Protein AF-A0A0E0DZF9-F1 (afdb_monomer_lite)

Organism: NCBI:txid40149

Secondary structure (DSSP, 8-state):
----GGGEE--STTSPPEEGGGS-TTTT-S-TT-HHHHHHHHHHHHHHHSS------SS-TT---------------PPP-

Foldseek 3Di:
DDDPCVQWDPPDPPDHIDGVVNDDVLCVDPDPPRPSVVVVVVVVVVCVPDQADDDPDPPPPDGTRDDDPPPPPDDPDDDDD

Radius of gyration: 21.27 Å; chains: 1; bounding box: 27×66×52 Å

Sequence (81 aa):
MADESYLTNNWIAGVPTVRLGDVCSFVRTLDPTSFALRVDEDEPNSCARAPGLILNTDEFPRVYTIGPLGADRANSLAPLG

Structure (mmCIF, N/CA/C/O backbone):
data_AF-A0A0E0DZF9-F1
#
_entry.id   AF-A0A0E0DZF9-F1
#
loop_
_atom_site.group_PDB
_atom_site.id
_atom_site.type_symbol
_atom_site.label_atom_id
_atom_site.label_alt_id
_atom_site.label_comp_id
_atom_site.label_asym_id
_atom_site.label_entity_id
_atom_site.label_seq_id
_atom_site.pdbx_PDB_ins_code
_atom_site.Cartn_x
_atom_site.Cartn_y
_atom_site.Cartn_z
_atom_site.occupancy
_atom_site.B_iso_or_equiv
_atom_site.auth_seq_id
_atom_site.auth_comp_id
_atom_site.auth_asym_id
_atom_site.auth_atom_id
_atom_site.pdbx_PDB_model_num
ATOM 1 N N . MET A 1 1 ? 0.696 27.058 19.708 1.00 54.69 1 MET A N 1
ATOM 2 C CA . MET A 1 1 ? 0.796 25.775 18.980 1.00 54.69 1 MET A CA 1
ATOM 3 C C . MET A 1 1 ? 0.537 26.067 17.517 1.00 54.69 1 MET A C 1
ATOM 5 O O . MET A 1 1 ? -0.385 26.826 17.249 1.00 54.69 1 MET A O 1
ATOM 9 N N . ALA A 1 2 ? 1.385 25.576 16.613 1.00 69.06 2 ALA A N 1
ATOM 10 C CA . ALA A 1 2 ? 1.139 25.696 15.178 1.00 69.06 2 ALA A CA 1
ATOM 11 C C . ALA A 1 2 ? -0.038 24.788 14.779 1.00 69.06 2 ALA A C 1
ATOM 13 O O . ALA A 1 2 ? -0.252 23.754 15.410 1.00 69.06 2 ALA A O 1
ATOM 14 N N . ASP A 1 3 ? -0.810 25.194 13.774 1.00 75.88 3 ASP A N 1
ATOM 15 C CA . ASP A 1 3 ? -1.857 24.361 13.181 1.00 75.88 3 ASP A CA 1
ATOM 16 C C . ASP A 1 3 ? -1.199 23.253 12.353 1.00 75.88 3 ASP A C 1
ATOM 18 O O . ASP A 1 3 ? -0.719 23.510 11.257 1.00 75.88 3 ASP A O 1
ATOM 22 N N . GLU A 1 4 ? -1.121 22.040 12.899 1.00 75.75 4 GLU A N 1
ATOM 23 C CA . GLU A 1 4 ? -0.528 20.861 12.250 1.00 75.75 4 GLU A CA 1
ATOM 24 C C . GLU A 1 4 ? -1.568 20.016 11.494 1.00 75.75 4 GLU A C 1
ATOM 26 O O . GLU A 1 4 ? -1.304 18.863 11.154 1.00 75.75 4 GLU A O 1
ATOM 31 N N . SER A 1 5 ? -2.755 20.563 11.206 1.00 73.75 5 SER A N 1
ATOM 32 C CA . SER A 1 5 ? -3.804 19.853 10.457 1.00 73.75 5 SER A CA 1
ATOM 33 C C . SER A 1 5 ? -3.327 19.333 9.092 1.00 73.75 5 SER A C 1
ATOM 35 O O . SER A 1 5 ? -3.758 18.263 8.661 1.00 73.75 5 SER A O 1
ATOM 37 N N . TYR A 1 6 ? -2.361 20.012 8.460 1.00 74.62 6 TYR A N 1
ATOM 38 C CA . TYR A 1 6 ? -1.717 19.584 7.210 1.00 74.62 6 TYR A CA 1
ATOM 39 C C . TYR A 1 6 ? -0.902 18.282 7.330 1.00 74.62 6 TYR A C 1
ATOM 41 O O . TYR A 1 6 ? -0.585 17.664 6.315 1.00 74.62 6 TYR A O 1
ATOM 49 N N . LEU A 1 7 ? -0.565 17.842 8.547 1.00 83.69 7 LEU A N 1
ATOM 50 C CA . LEU A 1 7 ? 0.086 16.554 8.813 1.00 83.69 7 LEU A CA 1
ATOM 51 C C . LEU A 1 7 ? -0.929 15.440 9.080 1.00 83.69 7 LEU A C 1
ATOM 53 O O . LEU A 1 7 ? -0.559 14.404 9.630 1.00 83.69 7 LEU A O 1
ATOM 57 N N . THR A 1 8 ? -2.199 15.626 8.727 1.00 85.62 8 THR A N 1
ATOM 58 C CA . THR A 1 8 ? -3.237 14.607 8.903 1.00 85.62 8 THR A CA 1
ATOM 59 C C . THR A 1 8 ? -4.029 14.380 7.621 1.00 85.62 8 THR A C 1
ATOM 61 O O . THR A 1 8 ? -4.253 15.296 6.834 1.00 85.62 8 THR A O 1
ATOM 64 N N . ASN A 1 9 ? -4.435 13.133 7.404 1.00 84.31 9 ASN A N 1
ATOM 65 C CA . ASN A 1 9 ? -5.276 12.696 6.304 1.00 84.31 9 ASN A CA 1
ATOM 66 C C . ASN A 1 9 ? -6.632 12.261 6.871 1.00 84.31 9 ASN A C 1
ATOM 68 O O . ASN A 1 9 ? -6.714 11.307 7.642 1.00 84.31 9 ASN A O 1
ATOM 72 N N . ASN A 1 10 ? -7.687 12.978 6.495 1.00 87.75 10 ASN A N 1
ATOM 73 C CA . ASN A 1 10 ? -9.067 12.730 6.912 1.00 87.75 10 ASN A CA 1
ATOM 74 C C . ASN A 1 10 ? -10.010 12.474 5.722 1.00 87.75 10 ASN A C 1
ATOM 76 O O . ASN A 1 10 ? -11.228 12.489 5.895 1.00 87.75 10 ASN A O 1
ATOM 80 N N . TRP A 1 11 ? -9.467 12.286 4.516 1.00 86.94 11 TRP A N 1
ATOM 81 C CA . TRP A 1 11 ? -10.260 12.186 3.289 1.00 86.94 11 TRP A CA 1
ATOM 82 C C . TRP A 1 11 ? -10.499 10.741 2.828 1.00 86.94 11 TRP A C 1
ATOM 84 O O . TRP A 1 11 ? -11.296 10.518 1.917 1.00 86.94 11 TRP A O 1
ATOM 94 N N . ILE A 1 12 ? -9.856 9.748 3.453 1.00 86.94 12 ILE A N 1
ATOM 95 C CA . ILE A 1 12 ? -10.076 8.329 3.145 1.00 86.94 12 ILE A CA 1
ATOM 96 C C . ILE A 1 12 ? -11.383 7.867 3.803 1.00 86.94 12 ILE A C 1
ATOM 98 O O . ILE A 1 12 ? -11.508 7.822 5.026 1.00 86.94 12 ILE A O 1
ATOM 102 N N . ALA A 1 13 ? -12.374 7.512 2.986 1.00 88.38 13 ALA A N 1
ATOM 103 C CA . ALA A 1 13 ? -13.684 7.095 3.473 1.00 88.38 13 ALA A CA 1
ATOM 104 C C . ALA A 1 13 ? -13.597 5.828 4.343 1.00 88.38 13 ALA A C 1
ATOM 106 O O . ALA A 1 13 ? -12.951 4.851 3.973 1.00 88.38 13 ALA A O 1
ATOM 107 N N . GLY A 1 14 ? -14.280 5.836 5.490 1.00 85.81 14 GLY A N 1
ATOM 108 C CA . GLY A 1 14 ? -14.319 4.694 6.413 1.00 85.81 14 GLY A CA 1
ATOM 109 C C . GLY A 1 14 ? -13.051 4.494 7.249 1.00 85.81 14 GLY A C 1
ATOM 110 O O . GLY A 1 14 ? -13.032 3.596 8.085 1.00 85.81 14 GLY A O 1
ATOM 111 N N . VAL A 1 15 ? -12.026 5.336 7.075 1.00 86.75 15 VAL A N 1
ATOM 112 C CA . VAL A 1 15 ? -10.789 5.307 7.863 1.00 86.75 15 VAL A CA 1
ATOM 113 C C . VAL A 1 15 ? -10.772 6.522 8.804 1.00 86.75 15 VAL A C 1
ATOM 115 O O . VAL A 1 15 ? -11.022 7.640 8.349 1.00 86.75 15 VAL A O 1
ATOM 118 N N . PRO A 1 16 ? -10.518 6.347 10.118 1.00 89.75 16 PRO A N 1
ATOM 119 C CA . PRO A 1 16 ? -10.324 7.471 11.036 1.00 89.75 16 PRO A CA 1
ATOM 120 C C . PRO A 1 16 ? -9.183 8.383 10.578 1.00 89.75 16 PRO A C 1
ATOM 122 O O . PRO A 1 16 ? -8.294 7.938 9.862 1.00 89.75 16 PRO A O 1
ATOM 125 N N . THR A 1 17 ? -9.159 9.640 11.027 1.00 91.56 17 THR A N 1
ATOM 126 C CA . THR A 1 17 ? -8.060 10.563 10.703 1.00 91.56 17 THR A CA 1
ATOM 127 C C . THR A 1 17 ? -6.698 9.934 11.011 1.00 91.56 17 THR A C 1
ATOM 129 O O . THR A 1 17 ? -6.407 9.607 12.162 1.00 91.56 17 THR A O 1
ATOM 132 N N . VAL A 1 18 ? -5.859 9.811 9.984 1.00 90.56 18 VAL A N 1
ATOM 133 C CA . VAL A 1 18 ? -4.515 9.224 10.058 1.00 90.56 18 VAL A CA 1
ATOM 134 C C . VAL A 1 18 ? -3.484 10.347 10.077 1.00 90.56 18 VAL A C 1
ATOM 136 O O . VAL A 1 18 ? -3.652 11.347 9.375 1.00 90.56 18 VAL A O 1
ATOM 139 N N . ARG A 1 19 ? -2.401 10.229 10.852 1.00 90.31 19 ARG A N 1
ATOM 140 C CA . ARG A 1 19 ? -1.302 11.202 10.755 1.00 90.31 19 ARG A CA 1
ATOM 141 C C . ARG A 1 19 ? -0.433 10.859 9.556 1.00 90.31 19 ARG A C 1
ATOM 143 O O . ARG A 1 19 ? -0.215 9.696 9.247 1.00 90.31 19 ARG A O 1
ATOM 150 N N . LEU A 1 20 ? 0.154 11.864 8.921 1.00 88.00 20 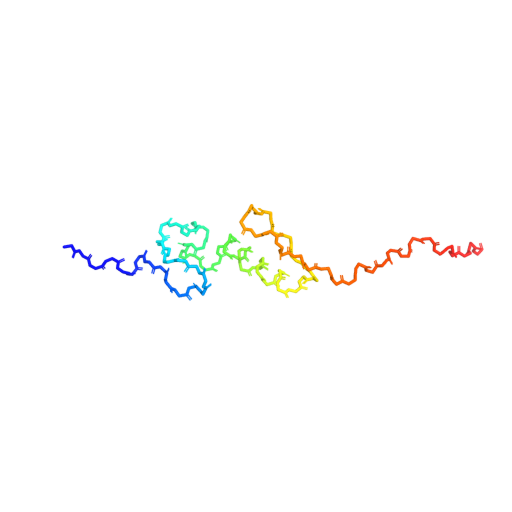LEU A N 1
ATOM 151 C CA . LEU A 1 20 ? 1.089 11.666 7.820 1.00 88.00 20 LEU A CA 1
ATOM 152 C C . LEU A 1 20 ? 2.241 10.741 8.242 1.00 88.00 20 LEU A C 1
ATOM 154 O O . LEU A 1 20 ? 2.669 9.908 7.459 1.00 88.00 20 LEU A O 1
ATOM 158 N N . GLY A 1 21 ? 2.699 10.819 9.495 1.00 88.94 21 GLY A N 1
ATOM 159 C CA . GLY A 1 21 ? 3.723 9.915 10.029 1.00 88.94 21 GLY A CA 1
ATOM 160 C C . GLY A 1 21 ? 3.332 8.430 10.050 1.00 88.94 21 GLY A C 1
ATOM 161 O O . GLY A 1 21 ? 4.223 7.592 9.932 1.00 88.94 21 GLY A O 1
ATOM 162 N N . ASP A 1 22 ? 2.037 8.115 10.139 1.00 89.56 22 ASP A N 1
ATOM 163 C CA . ASP A 1 22 ? 1.517 6.739 10.179 1.00 89.56 22 ASP A CA 1
ATOM 164 C C . ASP A 1 22 ? 1.393 6.129 8.770 1.00 89.56 22 ASP A C 1
ATOM 166 O O . ASP A 1 22 ? 1.276 4.916 8.609 1.00 89.56 22 ASP A O 1
ATOM 170 N N . VAL A 1 23 ? 1.439 6.965 7.727 1.00 88.75 23 VAL A N 1
ATOM 171 C CA . VAL A 1 23 ? 1.451 6.521 6.331 1.00 88.75 23 VAL A CA 1
ATOM 172 C C . VAL A 1 23 ? 2.826 5.925 6.001 1.00 88.75 23 VAL A C 1
ATOM 174 O O . VAL A 1 23 ? 3.867 6.463 6.398 1.00 88.75 23 VAL A O 1
ATOM 177 N N . CYS A 1 24 ? 2.854 4.823 5.247 1.00 87.19 24 CYS A N 1
ATOM 178 C CA . CYS A 1 24 ? 4.096 4.153 4.859 1.00 87.19 24 CYS A CA 1
ATOM 179 C C . CYS A 1 24 ? 5.074 5.125 4.174 1.00 87.19 24 CYS A C 1
ATOM 181 O O . CYS A 1 24 ? 4.686 5.953 3.349 1.00 87.19 24 CYS A O 1
ATOM 183 N N . SER A 1 25 ? 6.366 5.045 4.501 1.00 88.00 25 SER A N 1
ATOM 184 C CA . SER A 1 25 ? 7.371 5.945 3.924 1.00 88.00 25 SER A CA 1
ATOM 185 C C . SER A 1 25 ? 7.544 5.778 2.413 1.00 88.00 25 SER A C 1
ATOM 187 O O . SER A 1 25 ? 7.982 6.722 1.763 1.00 88.00 25 SER A O 1
ATOM 189 N N . PHE A 1 26 ? 7.189 4.614 1.855 1.00 86.62 26 PHE A N 1
ATOM 190 C CA . PHE A 1 26 ? 7.265 4.346 0.416 1.00 86.62 26 PHE A CA 1
ATOM 191 C C . PHE A 1 26 ? 6.352 5.260 -0.407 1.00 86.62 26 PHE A C 1
ATOM 193 O O . PHE A 1 26 ? 6.784 5.771 -1.438 1.00 86.62 26 PHE A O 1
ATOM 200 N N . VAL A 1 27 ? 5.160 5.573 0.108 1.00 86.56 27 VAL A N 1
ATOM 201 C CA . VAL A 1 27 ? 4.225 6.519 -0.523 1.00 86.56 27 VAL A CA 1
ATOM 202 C C . VAL A 1 27 ? 4.463 7.977 -0.107 1.00 86.56 27 VAL A C 1
ATOM 204 O O . VAL A 1 27 ? 3.973 8.891 -0.759 1.00 86.56 27 VAL A O 1
ATOM 207 N N . ARG A 1 28 ? 5.256 8.234 0.947 1.00 86.94 28 ARG A N 1
ATOM 208 C CA . ARG A 1 28 ? 5.664 9.594 1.374 1.00 86.94 28 ARG A CA 1
ATOM 209 C C . ARG A 1 28 ? 6.924 10.111 0.676 1.00 86.94 28 ARG A C 1
ATOM 211 O O . ARG A 1 28 ? 7.586 11.023 1.174 1.00 86.94 28 ARG A O 1
ATOM 218 N N . THR A 1 29 ? 7.283 9.508 -0.447 1.00 86.75 29 THR A N 1
ATOM 219 C CA . THR A 1 29 ? 8.430 9.923 -1.251 1.00 86.75 29 THR A CA 1
ATOM 220 C C . THR A 1 29 ? 8.146 11.228 -2.002 1.00 86.75 29 THR A C 1
ATOM 222 O O . THR A 1 29 ? 7.018 11.494 -2.406 1.00 86.75 29 THR A O 1
ATOM 225 N N . LEU A 1 30 ? 9.185 12.042 -2.211 1.00 87.06 30 LEU A N 1
ATOM 226 C CA . LEU A 1 30 ? 9.143 13.198 -3.118 1.00 87.06 30 LEU A CA 1
ATOM 227 C C . LEU A 1 30 ? 9.609 12.843 -4.537 1.00 87.06 30 LEU A C 1
ATOM 229 O O . LEU A 1 30 ? 9.508 13.674 -5.435 1.00 87.06 30 LEU A O 1
ATOM 233 N N . ASP A 1 31 ? 10.142 11.634 -4.732 1.00 90.94 31 ASP A N 1
ATOM 234 C CA . ASP A 1 31 ? 10.499 11.104 -6.044 1.00 90.94 31 ASP A CA 1
ATOM 235 C C . ASP A 1 31 ? 9.282 10.394 -6.662 1.00 90.94 31 ASP A C 1
ATOM 237 O O . ASP A 1 31 ? 8.966 9.273 -6.244 1.00 90.94 31 ASP A O 1
ATOM 241 N N . PRO A 1 32 ? 8.621 10.998 -7.667 1.00 86.06 32 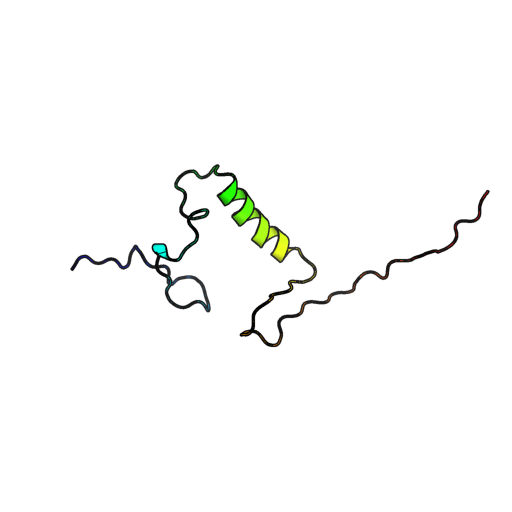PRO A N 1
ATOM 242 C CA . PRO A 1 32 ? 7.457 10.405 -8.321 1.00 86.06 32 PRO A CA 1
ATOM 243 C C . PRO A 1 32 ? 7.816 9.185 -9.182 1.00 86.06 32 PRO A C 1
ATOM 245 O O . PRO A 1 32 ? 6.930 8.490 -9.666 1.00 86.06 32 PRO A O 1
ATOM 248 N N . THR A 1 33 ? 9.106 8.920 -9.409 1.00 90.19 33 THR A N 1
ATOM 249 C CA . THR A 1 33 ? 9.588 7.769 -10.185 1.00 90.19 33 THR A CA 1
ATOM 250 C C . THR A 1 33 ? 10.104 6.628 -9.312 1.00 90.19 33 THR A C 1
ATOM 252 O O . THR A 1 33 ? 10.549 5.606 -9.844 1.00 90.19 33 THR A O 1
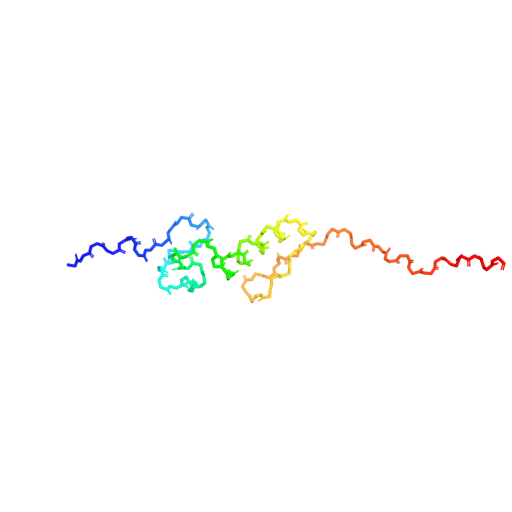ATOM 255 N N . SER A 1 34 ? 10.000 6.778 -7.986 1.00 90.94 34 SER A N 1
ATOM 256 C CA . SER A 1 34 ? 10.396 5.768 -7.010 1.00 90.94 34 SER A CA 1
ATOM 257 C C . SER A 1 34 ? 9.765 4.419 -7.340 1.00 90.94 34 SER A C 1
ATOM 259 O O . SER A 1 34 ? 8.551 4.298 -7.511 1.00 90.94 34 SER A O 1
ATOM 261 N N . PHE A 1 35 ? 10.597 3.379 -7.388 1.00 89.06 35 PHE A N 1
ATOM 262 C CA . PHE A 1 35 ? 10.137 2.013 -7.620 1.00 89.06 35 PHE A CA 1
ATOM 263 C C . PHE A 1 35 ? 9.067 1.589 -6.607 1.00 89.06 35 PHE A C 1
ATOM 265 O O . PHE A 1 35 ? 8.065 1.000 -6.996 1.00 89.06 35 PHE A O 1
ATOM 272 N N . ALA A 1 36 ? 9.256 1.927 -5.328 1.00 87.75 36 ALA A N 1
ATOM 273 C CA . ALA A 1 36 ? 8.314 1.557 -4.278 1.00 87.75 36 ALA A CA 1
ATOM 274 C C . ALA A 1 36 ? 6.946 2.228 -4.478 1.00 87.75 36 ALA A C 1
ATOM 276 O O . ALA A 1 36 ? 5.928 1.563 -4.352 1.00 87.75 36 ALA A O 1
ATOM 277 N N . LEU A 1 37 ? 6.928 3.501 -4.900 1.00 90.00 37 LEU A N 1
ATOM 278 C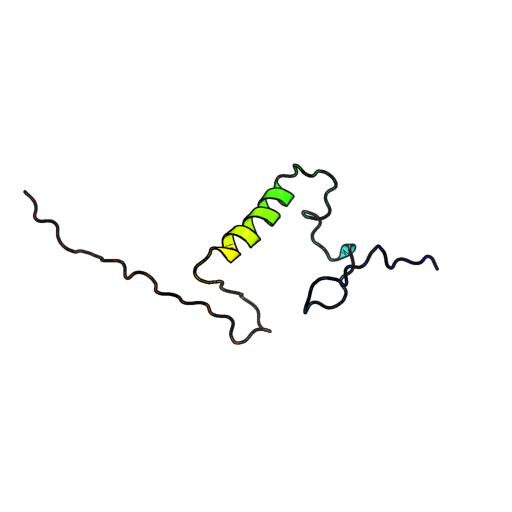 CA . LEU A 1 37 ? 5.684 4.205 -5.219 1.00 90.00 37 LEU A CA 1
ATOM 279 C C . LEU A 1 37 ? 4.952 3.543 -6.394 1.00 90.00 37 LEU A C 1
ATOM 281 O O . LEU A 1 37 ? 3.748 3.345 -6.330 1.00 90.00 37 LEU A O 1
ATOM 285 N N . ARG A 1 38 ? 5.682 3.141 -7.442 1.00 89.62 38 ARG A N 1
ATOM 286 C CA . ARG A 1 38 ? 5.090 2.456 -8.604 1.00 89.62 38 ARG A CA 1
ATOM 287 C C . ARG A 1 38 ? 4.485 1.100 -8.240 1.00 89.62 38 ARG A C 1
ATOM 289 O O . ARG A 1 38 ? 3.415 0.769 -8.733 1.00 89.62 38 ARG A O 1
ATOM 296 N N . VAL A 1 39 ? 5.154 0.327 -7.382 1.00 87.19 39 VAL A N 1
ATOM 297 C CA . VAL A 1 39 ? 4.617 -0.950 -6.884 1.00 87.19 39 VAL A CA 1
ATOM 298 C C . VAL A 1 39 ? 3.346 -0.715 -6.066 1.00 87.19 39 VAL A C 1
ATOM 300 O O . VAL A 1 39 ? 2.335 -1.367 -6.329 1.00 87.19 39 VAL A O 1
ATOM 303 N N . ASP A 1 40 ? 3.376 0.254 -5.146 1.00 88.62 40 ASP A N 1
ATOM 304 C CA . ASP A 1 40 ? 2.227 0.615 -4.307 1.00 88.62 40 ASP A CA 1
ATOM 305 C C . ASP A 1 40 ? 1.050 1.189 -5.132 1.00 88.62 40 ASP A C 1
ATOM 307 O O . ASP A 1 40 ? -0.102 1.073 -4.720 1.00 88.62 40 ASP A O 1
ATOM 311 N N . GLU A 1 41 ? 1.299 1.782 -6.307 1.00 88.44 41 GLU A N 1
ATOM 312 C CA . GLU A 1 41 ? 0.263 2.210 -7.265 1.00 88.44 41 GLU A CA 1
ATOM 313 C C . GLU A 1 41 ? -0.306 1.045 -8.098 1.00 88.44 41 GLU A C 1
ATOM 315 O O . GLU A 1 41 ? -1.510 0.997 -8.383 1.00 88.44 41 GLU A O 1
ATOM 320 N N . ASP A 1 42 ? 0.537 0.097 -8.509 1.00 91.06 42 ASP A N 1
ATOM 321 C CA . ASP A 1 42 ? 0.136 -1.043 -9.339 1.00 91.06 42 ASP A CA 1
ATOM 322 C C . ASP A 1 42 ? -0.702 -2.071 -8.557 1.00 91.06 42 ASP A C 1
ATOM 324 O O . ASP A 1 42 ? -1.613 -2.689 -9.123 1.00 91.06 42 ASP A O 1
ATOM 328 N N . GLU A 1 43 ? -0.439 -2.248 -7.260 1.00 86.62 43 GLU A N 1
ATOM 329 C CA . GLU A 1 43 ? -1.112 -3.241 -6.417 1.00 86.62 43 GLU A CA 1
ATOM 330 C C . GLU A 1 43 ? -2.630 -2.986 -6.260 1.00 86.62 43 GLU A C 1
ATOM 332 O O . GLU A 1 43 ? -3.408 -3.891 -6.583 1.00 86.62 43 GLU A O 1
ATOM 337 N N . PRO A 1 44 ? -3.115 -1.776 -5.906 1.00 86.81 44 PRO A N 1
ATOM 338 C CA . PRO A 1 44 ? -4.545 -1.464 -5.889 1.00 86.81 44 PRO A CA 1
ATOM 339 C C . PRO A 1 44 ? -5.216 -1.668 -7.251 1.00 86.81 44 PRO A C 1
ATOM 341 O O . PRO A 1 44 ? -6.327 -2.197 -7.326 1.00 86.81 44 PRO A O 1
ATOM 344 N N . ASN A 1 45 ? -4.530 -1.303 -8.340 1.00 88.19 45 ASN A N 1
ATOM 345 C CA . ASN A 1 45 ? -5.025 -1.498 -9.704 1.00 88.19 45 ASN A CA 1
ATOM 346 C C . ASN A 1 45 ? -5.117 -2.987 -10.075 1.00 88.19 45 ASN A C 1
ATOM 348 O O . ASN A 1 45 ? -6.005 -3.401 -10.825 1.00 88.19 45 ASN A O 1
ATOM 352 N N . SER A 1 46 ? -4.200 -3.814 -9.577 1.00 87.50 46 SER A N 1
ATOM 353 C CA . SER A 1 46 ? -4.264 -5.271 -9.707 1.00 87.50 46 SER A CA 1
ATOM 354 C C . SER A 1 46 ? -5.442 -5.845 -8.913 1.00 87.50 46 SER A C 1
ATOM 356 O O . SER A 1 46 ? -6.276 -6.546 -9.487 1.00 87.50 46 SER A O 1
ATOM 358 N N . CYS A 1 47 ? -5.587 -5.460 -7.642 1.00 85.25 47 CYS A N 1
ATOM 359 C CA . CYS A 1 47 ? -6.690 -5.877 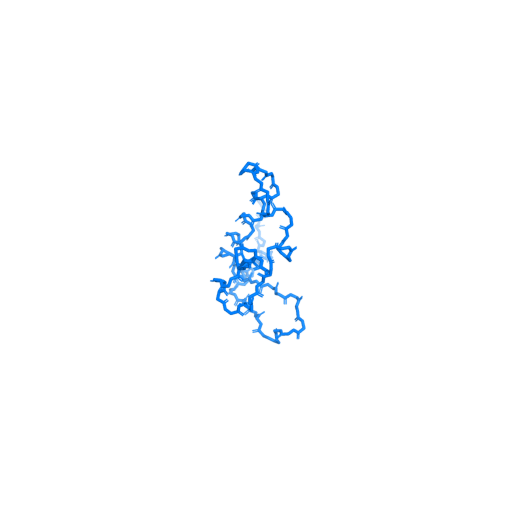-6.772 1.00 85.25 47 CYS A CA 1
ATOM 360 C C . CYS A 1 47 ? -8.066 -5.497 -7.338 1.00 85.25 47 CYS A C 1
ATOM 362 O O . CYS A 1 47 ? -8.986 -6.309 -7.298 1.00 85.25 47 CYS A O 1
ATOM 364 N N . ALA A 1 48 ? -8.202 -4.311 -7.939 1.00 86.12 48 ALA A N 1
ATOM 365 C CA . ALA A 1 48 ? -9.441 -3.874 -8.588 1.00 86.12 48 ALA A CA 1
ATOM 366 C C . ALA A 1 48 ? -9.839 -4.735 -9.804 1.00 86.12 48 ALA A C 1
ATOM 368 O O . ALA A 1 48 ? -11.013 -4.785 -10.169 1.00 86.12 48 ALA A O 1
ATOM 369 N N . ARG A 1 49 ? -8.870 -5.405 -10.443 1.00 88.38 49 ARG A N 1
ATOM 370 C CA . ARG A 1 49 ? -9.087 -6.316 -11.583 1.00 88.38 49 ARG A CA 1
ATOM 371 C C . ARG A 1 49 ? -9.180 -7.783 -11.164 1.00 88.38 49 ARG A C 1
ATOM 373 O O . ARG A 1 49 ? -9.531 -8.623 -11.992 1.00 88.38 49 ARG A O 1
ATOM 380 N N . ALA A 1 50 ? -8.842 -8.106 -9.918 1.00 86.75 50 ALA A N 1
ATOM 381 C CA . ALA A 1 50 ? -8.869 -9.471 -9.427 1.00 86.75 50 ALA A CA 1
ATOM 382 C C . ALA A 1 50 ? -10.322 -9.972 -9.288 1.00 86.75 50 ALA A C 1
ATOM 384 O O . ALA A 1 50 ? -11.206 -9.212 -8.894 1.00 86.75 50 ALA A O 1
ATOM 385 N N . PRO A 1 51 ? -10.590 -11.265 -9.558 1.00 84.25 51 PRO A N 1
ATOM 386 C CA . PRO A 1 51 ? -11.915 -11.858 -9.350 1.00 84.25 51 PRO A CA 1
ATOM 387 C C . PRO A 1 51 ? -12.295 -11.957 -7.863 1.00 84.25 51 PRO A C 1
ATOM 389 O O . PRO A 1 51 ? -13.461 -12.186 -7.539 1.00 84.25 51 PRO A O 1
ATOM 392 N N . GLY A 1 52 ? -11.318 -11.787 -6.968 1.00 82.81 52 GLY A N 1
ATOM 393 C CA . GLY A 1 52 ? -11.551 -11.599 -5.551 1.00 82.81 52 GLY A CA 1
ATOM 394 C C . GLY A 1 52 ? -10.305 -11.236 -4.756 1.00 82.81 52 GLY A C 1
ATOM 395 O O . GLY A 1 52 ? -9.183 -11.371 -5.244 1.00 82.81 52 GLY A O 1
ATOM 396 N N . LEU A 1 53 ? -10.528 -10.768 -3.528 1.00 81.94 53 LEU A N 1
ATOM 397 C CA . LEU A 1 53 ? -9.497 -10.336 -2.586 1.00 81.94 53 LEU A CA 1
ATOM 398 C C . LEU A 1 53 ? -9.640 -11.100 -1.266 1.00 81.94 53 LEU A C 1
ATOM 400 O O . LEU A 1 53 ? -10.739 -11.203 -0.719 1.00 81.94 53 LEU A O 1
ATOM 404 N N . ILE A 1 54 ? -8.524 -11.617 -0.754 1.00 81.62 54 ILE A N 1
ATOM 405 C CA . ILE A 1 54 ? -8.444 -12.236 0.571 1.00 81.62 54 ILE A CA 1
ATOM 406 C C . ILE A 1 54 ? -7.785 -11.229 1.506 1.00 81.62 54 ILE A C 1
ATOM 408 O O . ILE A 1 54 ? -6.635 -10.850 1.302 1.00 81.62 54 ILE A O 1
ATOM 412 N N . LEU A 1 55 ? -8.513 -10.814 2.537 1.00 80.62 55 LEU A N 1
ATOM 413 C CA . LEU A 1 55 ? -8.008 -9.927 3.579 1.00 80.62 55 LEU A CA 1
ATOM 414 C C . LEU A 1 55 ? -7.782 -10.746 4.848 1.00 80.62 55 LEU A C 1
ATOM 416 O O . LEU A 1 55 ? -8.732 -11.237 5.452 1.00 80.62 55 LEU A O 1
ATOM 420 N N . ASN A 1 56 ? -6.521 -10.911 5.245 1.00 76.62 56 ASN A N 1
ATOM 421 C CA . ASN A 1 56 ? -6.166 -11.631 6.465 1.00 76.62 56 ASN A CA 1
ATOM 422 C C . ASN A 1 56 ? -6.151 -10.671 7.661 1.00 76.62 56 ASN A C 1
ATOM 424 O O . ASN A 1 56 ? -5.111 -10.123 8.018 1.00 76.62 56 ASN A O 1
ATOM 428 N N . THR A 1 57 ? -7.320 -10.442 8.244 1.00 71.88 57 THR A N 1
ATOM 429 C CA . THR A 1 57 ? -7.518 -9.576 9.410 1.00 71.88 57 THR A CA 1
ATOM 430 C C . THR A 1 57 ? -8.583 -10.186 10.314 1.00 71.88 57 THR A C 1
ATOM 432 O O . THR A 1 57 ? -9.511 -10.852 9.855 1.00 71.88 57 THR A O 1
ATOM 435 N N . ASP A 1 58 ? -8.419 -9.987 11.612 1.00 67.06 58 ASP A N 1
ATOM 436 C CA . ASP A 1 58 ? -9.305 -10.421 12.689 1.00 67.06 58 ASP A CA 1
ATOM 437 C C . ASP A 1 58 ? -10.589 -9.579 12.808 1.00 67.06 58 ASP A C 1
ATOM 439 O O . ASP A 1 58 ? -11.588 -10.063 13.344 1.00 67.06 58 ASP A O 1
ATOM 443 N N . GLU A 1 59 ? -10.606 -8.361 12.259 1.00 60.12 59 GLU A N 1
ATOM 444 C CA . GLU A 1 59 ? -11.712 -7.404 12.421 1.00 60.12 59 GLU A CA 1
ATOM 445 C C . GLU A 1 59 ? -12.747 -7.412 11.283 1.00 60.12 59 GLU A C 1
ATOM 447 O O . GLU A 1 59 ? -13.786 -6.755 11.377 1.00 60.12 59 GLU A O 1
ATOM 452 N N . PHE A 1 60 ? -12.534 -8.204 10.226 1.00 55.81 60 PHE A N 1
ATOM 453 C CA . PHE A 1 60 ? -13.480 -8.330 9.111 1.00 55.81 60 PHE A CA 1
ATOM 454 C C . PHE A 1 60 ? -13.956 -9.775 8.956 1.00 55.81 60 PHE A C 1
ATOM 456 O O . PHE A 1 60 ? -13.498 -10.488 8.062 1.00 55.81 60 PHE A O 1
ATOM 463 N N . PRO A 1 61 ? -14.922 -10.238 9.770 1.00 47.16 61 PRO A N 1
ATOM 464 C CA . PRO A 1 61 ? -15.320 -11.641 9.774 1.00 47.16 61 PRO A CA 1
ATOM 465 C C . PRO A 1 61 ? -15.875 -12.176 8.437 1.00 47.16 61 PRO A C 1
ATOM 467 O O . PRO A 1 61 ? -16.063 -13.388 8.342 1.00 47.16 61 PRO A O 1
ATOM 470 N N . ARG A 1 62 ? -16.144 -11.347 7.402 1.00 47.91 62 ARG A N 1
ATOM 471 C CA . ARG A 1 62 ? -16.637 -11.788 6.072 1.00 47.91 62 ARG A CA 1
ATOM 472 C C . ARG A 1 62 ? -16.337 -10.823 4.905 1.00 47.91 62 ARG A C 1
ATOM 474 O O . ARG A 1 62 ? -17.270 -10.265 4.330 1.00 47.91 62 ARG A O 1
ATOM 481 N N . VAL A 1 63 ? -15.083 -10.692 4.470 1.00 51.19 63 VAL A N 1
ATOM 482 C CA . VAL A 1 63 ? -14.804 -10.306 3.068 1.00 51.19 63 VAL A CA 1
ATOM 483 C C . VAL A 1 63 ? -14.279 -11.532 2.322 1.00 51.19 63 VAL A C 1
ATOM 485 O O . VAL A 1 63 ? -13.147 -11.953 2.527 1.00 51.19 63 VAL A O 1
ATOM 488 N N . TYR A 1 64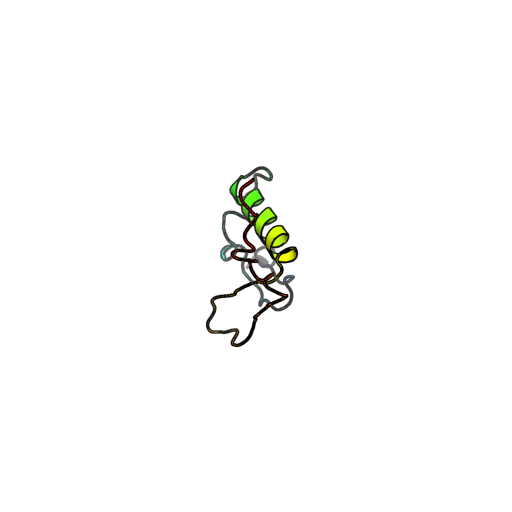 ? -15.125 -12.110 1.466 1.00 58.00 64 TYR A N 1
ATOM 489 C CA . TYR A 1 64 ? -14.760 -13.135 0.486 1.00 58.00 64 TYR A CA 1
ATOM 490 C C . TYR A 1 64 ? -15.323 -12.710 -0.868 1.00 58.00 64 TYR A C 1
ATOM 492 O O . TYR A 1 64 ? -16.523 -12.455 -0.977 1.00 58.00 64 TYR A O 1
ATOM 500 N N . THR A 1 65 ? -14.501 -12.681 -1.913 1.00 47.09 65 THR A N 1
ATOM 501 C CA . THR A 1 65 ? -14.994 -12.662 -3.298 1.00 47.09 65 THR A CA 1
ATOM 502 C C . THR A 1 65 ? -14.570 -13.965 -3.970 1.00 47.09 65 THR A C 1
ATOM 504 O O . THR A 1 65 ? -13.391 -14.199 -4.206 1.00 47.09 65 THR A O 1
ATOM 507 N N . ILE A 1 66 ? -15.538 -14.850 -4.231 1.00 59.81 66 ILE A N 1
ATOM 508 C CA . ILE A 1 66 ? -15.374 -16.008 -5.119 1.00 59.81 66 ILE A CA 1
ATOM 509 C C . ILE A 1 66 ? -16.343 -15.811 -6.293 1.00 59.81 66 ILE A C 1
ATOM 511 O O . ILE A 1 66 ? -17.540 -16.054 -6.158 1.00 59.81 66 ILE A O 1
ATOM 515 N N . GLY A 1 67 ? -15.826 -15.356 -7.437 1.00 43.22 67 GLY A N 1
ATOM 516 C CA . GLY A 1 67 ? -16.411 -15.567 -8.773 1.00 43.22 67 GLY A CA 1
ATOM 517 C C . GLY A 1 67 ? -15.677 -16.728 -9.456 1.00 43.22 67 GLY A C 1
ATOM 518 O O . GLY A 1 67 ? -14.522 -16.961 -9.102 1.00 43.22 67 GLY A O 1
ATOM 519 N N . PRO A 1 68 ? -16.323 -17.518 -10.340 1.00 44.72 68 PRO A N 1
ATOM 520 C CA . PRO A 1 68 ? -16.020 -18.937 -10.503 1.00 44.72 68 PRO A CA 1
ATOM 521 C C . PRO A 1 68 ? -14.539 -19.173 -10.783 1.00 44.72 68 PRO A C 1
ATOM 523 O O . PRO A 1 68 ? -14.005 -18.710 -11.790 1.00 44.72 68 PRO A O 1
ATOM 526 N N . LEU A 1 69 ? -13.902 -19.956 -9.908 1.00 50.78 69 LEU A N 1
ATOM 527 C CA . LEU A 1 69 ? -12.714 -20.709 -10.276 1.00 50.78 69 LEU A CA 1
ATOM 528 C C . LEU A 1 69 ? -13.125 -21.513 -11.507 1.00 50.78 69 LEU A C 1
ATOM 530 O O . LEU A 1 69 ? -13.938 -22.433 -11.395 1.00 50.78 69 LEU A O 1
ATOM 534 N N . GLY A 1 70 ? -12.652 -21.107 -12.687 1.00 47.06 70 GLY A N 1
ATOM 535 C CA . GLY A 1 70 ? -12.760 -21.933 -13.875 1.00 47.06 70 GLY A CA 1
ATOM 536 C C . GLY A 1 70 ? -12.174 -23.271 -13.479 1.00 47.06 70 GLY A C 1
ATOM 537 O O . GLY A 1 70 ? -10.985 -23.337 -13.178 1.00 47.06 70 GLY A O 1
ATOM 538 N N . ALA A 1 71 ? -13.038 -24.282 -13.356 1.00 43.81 71 ALA A N 1
ATOM 539 C CA . ALA A 1 71 ? -12.606 -25.630 -13.077 1.00 43.81 71 ALA A CA 1
ATOM 540 C C . ALA A 1 71 ? -11.506 -25.918 -14.086 1.00 43.81 71 ALA A C 1
ATOM 542 O O . ALA A 1 71 ? -11.747 -25.881 -15.297 1.00 43.81 71 ALA A O 1
ATOM 543 N N . ASP A 1 72 ? -10.301 -26.116 -13.563 1.00 45.75 72 ASP A N 1
ATOM 544 C CA . ASP A 1 72 ? -9.239 -26.786 -14.268 1.00 45.75 72 ASP A CA 1
ATOM 545 C C . ASP A 1 72 ? -9.900 -27.986 -14.944 1.00 45.75 72 ASP A C 1
ATOM 547 O O . ASP A 1 72 ? -10.374 -28.916 -14.279 1.00 45.75 72 ASP A O 1
ATOM 551 N N . ARG A 1 73 ? -10.037 -27.932 -16.273 1.00 42.53 73 ARG A N 1
ATOM 552 C CA . ARG A 1 73 ? -10.262 -29.144 -17.046 1.00 42.53 73 ARG A CA 1
ATOM 553 C C . ARG A 1 73 ? -8.933 -29.878 -17.036 1.00 42.53 73 ARG A C 1
ATOM 555 O O . ARG A 1 73 ? -8.256 -29.988 -18.053 1.00 42.53 73 ARG A O 1
ATOM 562 N N . ALA A 1 74 ? -8.615 -30.407 -15.860 1.00 40.97 74 ALA A N 1
ATOM 563 C CA . ALA A 1 74 ? -7.777 -31.558 -15.702 1.00 40.97 74 ALA A CA 1
ATOM 564 C C . ALA A 1 74 ? -8.241 -32.583 -16.739 1.00 40.97 74 ALA A C 1
ATOM 566 O O . ALA A 1 74 ? -9.413 -32.959 -16.775 1.00 40.97 74 ALA A O 1
ATOM 567 N N . ASN A 1 75 ? -7.311 -33.020 -17.582 1.00 43.72 75 ASN A N 1
ATOM 568 C CA . ASN A 1 75 ? -7.407 -34.287 -18.290 1.00 43.72 75 ASN A CA 1
ATOM 569 C C . ASN A 1 75 ? -8.721 -34.535 -19.056 1.00 43.72 75 ASN A C 1
ATOM 571 O O . ASN A 1 75 ? -9.465 -35.463 -18.744 1.00 43.72 75 ASN A O 1
ATOM 575 N N . SER A 1 76 ? -8.954 -33.816 -20.155 1.00 40.34 76 SER A N 1
ATOM 576 C CA . SER A 1 76 ? -9.565 -34.476 -21.314 1.00 40.34 76 SER A CA 1
ATOM 577 C C . SER A 1 76 ? -8.443 -34.927 -22.241 1.00 40.34 76 SER A C 1
ATOM 579 O O . SER A 1 76 ? -7.855 -34.118 -22.954 1.00 40.34 76 SER A O 1
ATOM 581 N N . LEU A 1 77 ? -8.136 -36.219 -22.157 1.00 46.41 77 LEU A N 1
ATOM 582 C CA . LEU A 1 77 ? -7.308 -36.997 -23.071 1.00 46.41 77 LEU A CA 1
ATOM 583 C C . LEU A 1 77 ? -7.416 -36.464 -24.512 1.00 46.41 77 LEU A C 1
ATOM 585 O O . LEU A 1 77 ? -8.451 -36.625 -25.158 1.00 46.41 77 LEU A O 1
ATOM 589 N N . ALA A 1 78 ? -6.350 -35.849 -25.024 1.00 43.00 78 ALA A N 1
ATOM 590 C CA . ALA A 1 78 ? -6.149 -35.798 -26.464 1.00 43.00 78 ALA A CA 1
ATOM 591 C C . ALA A 1 78 ? -5.750 -37.220 -26.901 1.00 43.00 78 ALA A C 1
ATOM 593 O O . ALA A 1 78 ? -4.861 -37.801 -26.269 1.00 43.00 78 ALA A O 1
ATOM 594 N N . PRO A 1 79 ? -6.390 -37.820 -27.920 1.00 41.50 79 PRO A N 1
ATOM 595 C CA . PRO A 1 79 ? -5.909 -39.081 -28.452 1.00 41.50 79 PRO A CA 1
ATOM 596 C C . PRO A 1 79 ? -4.513 -38.845 -29.028 1.00 41.50 79 PRO A C 1
ATOM 598 O O . PRO A 1 79 ? -4.300 -37.893 -29.780 1.00 41.50 79 PRO A O 1
ATOM 601 N N . LEU A 1 80 ? -3.568 -39.704 -28.647 1.00 43.94 80 LEU A N 1
ATOM 602 C CA . LEU A 1 80 ? -2.326 -39.864 -29.391 1.00 43.94 80 LEU A CA 1
ATOM 603 C C . LEU A 1 80 ? -2.715 -40.175 -30.842 1.00 43.94 80 LEU A C 1
ATOM 605 O O . LEU A 1 80 ? -3.522 -41.078 -31.078 1.00 43.94 80 LEU A O 1
ATOM 609 N N . GLY A 1 81 ? -2.201 -39.371 -31.772 1.00 47.38 81 GLY A N 1
ATOM 610 C CA . GLY A 1 81 ? -2.153 -39.754 -33.180 1.00 47.38 81 GLY A CA 1
ATOM 611 C C . GLY A 1 81 ? -1.301 -40.998 -33.381 1.00 47.38 81 GLY A C 1
ATOM 612 O O . GLY A 1 81 ? -0.439 -41.274 -32.513 1.00 47.38 81 GLY A O 1
#

pLDDT: mean 74.21, std 18.05, range [40.34, 91.56]